Protein AF-A0A961HBH0-F1 (afdb_monomer)

Secondary structure (DSSP, 8-state):
----------------S------SSPPHHHHHHHHHHHHHHSPPPPTT--TTSTTHHHHHHHHHHHHHHHHHHHHTT--S-SHHHHHHHHHHHHHHHHHHHHHHTT---HHHHHHHHHHHHHHHHHTTPPP-----

Radius of gyration: 23.51 Å; Cα contacts (8 Å, |Δi|>4): 87; chains: 1; bounding box: 75×37×66 Å

Solvent-accessible surface area (backbone atoms only — not comparable to full-atom values): 8401 Å² total; per-residue (Å²): 134,86,90,82,85,84,86,79,88,79,85,82,86,84,89,83,88,78,88,71,79,71,68,97,68,72,50,39,55,58,43,46,54,55,39,51,55,57,56,68,69,50,73,75,77,65,88,88,67,52,94,83,37,85,65,42,70,56,51,49,52,64,42,44,51,63,49,51,53,46,46,57,60,39,59,78,38,53,38,73,68,60,57,69,54,30,51,30,49,52,48,28,50,52,34,48,51,51,41,50,48,23,56,74,70,72,65,63,48,72,68,48,53,52,50,30,51,52,27,47,49,54,37,29,56,73,53,76,39,85,69,85,72,78,82,123

Sequence (136 aa):
MVAAGLVAGALILKDSRGDSVPDGGMTTCQAWTETRLTLRAIPALPNGWTWDTPNIDNLIKIQNAPVAIALDLFELKIAPEPADVARAANAYVAARRQQMQALTDRTYTRKVGETVDAALENLNQLCDIPGERRRI

pLDDT: mean 84.33, std 22.21, range [34.62, 98.75]

Nearest PDB structures (foldseek):
  3t9o-assembly1_A  TM=5.652E-01  e=1.581E+00  Escherichia coli K-12
  7pp1-assembly1_AAA  TM=5.441E-01  e=2.513E+00  Homo sapiens
  3fyq-assembly1_A  TM=3.881E-01  e=7.406E+00  Drosophila melanogaster

Mean predicted aligned error: 10.4 Å

Foldseek 3Di:
DDDDDDDDDPDDDDDDDDDPPDDPADELLRLVVVLVVQLVVQDDQPPPDDPPPPCQLVSLVSRVVSNLVSLVSSLVRQDCPPVQLSVLSVQLSVLVVVQSVCSNVVNDDVVSVVSNVVSVVSNCVVSVHDDPPPPD

Structure (mmCIF, N/CA/C/O backbone):
data_AF-A0A961HBH0-F1
#
_entry.id   AF-A0A961HBH0-F1
#
loop_
_atom_site.group_PDB
_atom_site.id
_atom_site.type_symbol
_atom_site.label_atom_id
_atom_site.label_alt_id
_atom_site.label_comp_id
_atom_site.label_asym_id
_atom_site.label_entity_id
_atom_site.label_seq_id
_atom_site.pdbx_PDB_ins_code
_atom_site.Cartn_x
_atom_site.Cartn_y
_atom_site.Cartn_z
_atom_site.occupancy
_atom_site.B_iso_or_equiv
_atom_site.auth_seq_id
_atom_site.auth_comp_id
_atom_site.auth_asym_id
_atom_site.auth_atom_id
_atom_site.pdbx_PDB_model_num
ATOM 1 N N . MET A 1 1 ? -58.225 25.304 46.105 1.00 34.69 1 MET A N 1
ATOM 2 C CA . MET A 1 1 ? -57.960 26.279 45.029 1.00 34.69 1 MET A CA 1
ATOM 3 C C . MET A 1 1 ? -56.520 26.091 44.569 1.00 34.69 1 MET A C 1
ATOM 5 O O . MET A 1 1 ? -55.645 26.187 45.412 1.00 34.69 1 MET A O 1
ATOM 9 N N . VAL A 1 2 ? -56.357 25.736 43.283 1.00 37.81 2 VAL A N 1
ATOM 10 C CA . VAL A 1 2 ? -55.194 25.887 42.366 1.00 37.81 2 VAL A CA 1
ATOM 11 C C . VAL A 1 2 ? -53.816 25.451 42.916 1.00 37.81 2 VAL A C 1
ATOM 13 O O . VAL A 1 2 ? -53.229 26.145 43.728 1.00 37.81 2 VAL A O 1
ATOM 16 N N . ALA A 1 3 ? -53.307 24.241 42.649 1.00 40.56 3 ALA A N 1
ATOM 17 C CA . ALA A 1 3 ? -52.747 23.717 41.387 1.00 40.56 3 ALA A CA 1
ATOM 18 C C . ALA A 1 3 ? -51.545 24.515 40.837 1.00 40.56 3 ALA A C 1
ATOM 20 O O . ALA A 1 3 ? -51.725 25.525 40.172 1.00 40.56 3 ALA A O 1
ATOM 21 N N . ALA A 1 4 ? -50.331 23.995 41.028 1.00 41.75 4 ALA A N 1
ATOM 22 C CA . ALA A 1 4 ? -49.199 24.230 40.129 1.00 41.75 4 ALA A CA 1
ATOM 23 C C . ALA A 1 4 ? -48.199 23.078 40.293 1.00 41.75 4 ALA A C 1
ATOM 25 O O . ALA A 1 4 ? -47.426 23.027 41.246 1.00 41.75 4 ALA A O 1
ATOM 26 N N . GLY A 1 5 ? -48.284 22.109 39.382 1.00 36.28 5 GLY A N 1
ATOM 27 C CA . GLY A 1 5 ? -47.270 21.078 39.211 1.00 36.28 5 GLY A CA 1
ATOM 28 C C . GLY A 1 5 ? -46.084 21.631 38.426 1.00 36.28 5 GLY A C 1
ATOM 29 O O . GLY A 1 5 ? -46.264 22.383 37.471 1.00 36.28 5 GLY A O 1
ATOM 30 N N . LEU A 1 6 ? -44.880 21.222 38.810 1.00 39.22 6 LEU A N 1
ATOM 31 C CA . LEU A 1 6 ? -43.686 21.333 37.983 1.00 39.22 6 LEU A CA 1
ATOM 32 C C . LEU A 1 6 ? -43.252 19.917 37.618 1.00 39.22 6 LEU A C 1
ATOM 34 O O . LEU A 1 6 ? -42.707 19.180 38.435 1.00 39.22 6 LEU A O 1
ATOM 38 N N . VAL A 1 7 ? -43.548 19.543 36.377 1.00 40.94 7 VAL A N 1
ATOM 39 C CA . VAL A 1 7 ?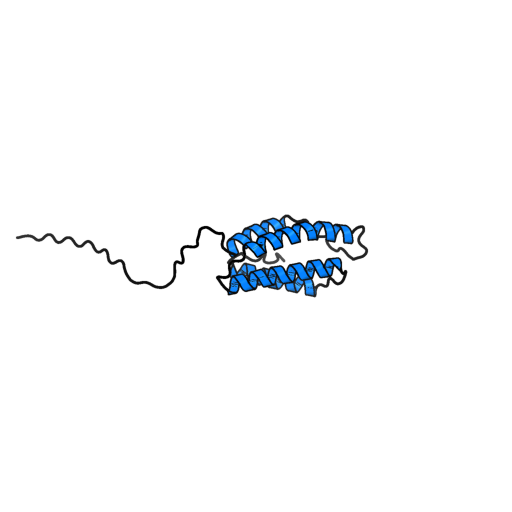 -42.953 18.391 35.706 1.00 40.94 7 VAL A CA 1
ATOM 40 C C . VAL A 1 7 ? -41.674 18.900 35.049 1.00 40.94 7 VAL A C 1
ATOM 42 O O . VAL A 1 7 ? -41.736 19.628 34.064 1.00 40.94 7 VAL A O 1
ATOM 45 N N . ALA A 1 8 ? -40.518 18.529 35.590 1.00 41.66 8 ALA A N 1
ATOM 46 C CA . ALA A 1 8 ? -39.250 18.598 34.876 1.00 41.66 8 ALA A CA 1
ATOM 47 C C . ALA A 1 8 ? -38.773 17.156 34.686 1.00 41.66 8 ALA A C 1
ATOM 49 O O . ALA A 1 8 ? -38.149 16.560 35.562 1.00 41.66 8 ALA A O 1
ATOM 50 N N . GLY A 1 9 ? -39.169 16.559 33.563 1.00 37.41 9 GLY A N 1
ATOM 51 C CA . GLY A 1 9 ? -38.694 15.246 33.156 1.00 37.41 9 GLY A CA 1
ATOM 52 C C . GLY A 1 9 ? -37.237 15.334 32.714 1.00 37.41 9 GLY A C 1
ATOM 53 O O . GLY A 1 9 ? -36.959 15.761 31.601 1.00 37.41 9 GLY A O 1
ATOM 54 N N . ALA A 1 10 ? -36.322 14.894 33.573 1.00 44.53 10 ALA A N 1
ATOM 55 C CA . ALA A 1 10 ? -34.987 14.457 33.186 1.00 44.53 10 ALA A CA 1
ATOM 56 C C . ALA A 1 10 ? -34.917 12.938 33.389 1.00 44.53 10 ALA A C 1
ATOM 58 O O . ALA A 1 10 ? -34.445 12.449 34.411 1.00 44.53 10 ALA A O 1
ATOM 59 N N . LEU A 1 11 ? -35.444 12.185 32.422 1.00 39.66 11 LEU A N 1
ATOM 60 C CA . LEU A 1 11 ? -35.178 10.753 32.294 1.00 39.66 11 LEU A CA 1
ATOM 61 C C . LEU A 1 11 ? -33.996 10.585 31.337 1.00 39.66 11 LEU A C 1
ATOM 63 O O . LEU A 1 11 ? -34.157 10.348 30.144 1.00 39.66 11 LEU A O 1
ATOM 67 N N . ILE A 1 12 ? -32.796 10.745 31.890 1.00 51.09 12 ILE A N 1
ATOM 68 C CA . ILE A 1 12 ? -31.608 10.058 31.389 1.00 51.09 12 ILE A CA 1
ATOM 69 C C . ILE A 1 12 ? -31.640 8.661 32.006 1.00 51.09 12 ILE A C 1
ATOM 71 O O . ILE A 1 12 ? -31.786 8.569 33.218 1.00 51.09 12 ILE A O 1
ATOM 75 N N . LEU A 1 13 ? -31.543 7.622 31.167 1.00 41.44 13 LEU A N 1
ATOM 76 C CA . LEU A 1 13 ? -30.965 6.283 31.399 1.00 41.44 13 LEU A CA 1
ATOM 77 C C . LEU A 1 13 ? -31.719 5.214 30.588 1.00 41.44 13 LEU A C 1
ATOM 79 O O . LEU A 1 13 ? -32.754 4.725 31.037 1.00 41.44 13 LEU A O 1
ATOM 83 N N . LYS A 1 14 ? -31.143 4.794 29.448 1.00 37.12 14 LYS A N 1
ATOM 84 C CA . LYS A 1 14 ? -30.878 3.370 29.148 1.00 37.12 14 LYS A CA 1
ATOM 85 C C . LYS A 1 14 ? -29.961 3.191 27.922 1.00 37.12 14 LYS A C 1
ATOM 87 O O . LYS A 1 14 ? -30.410 3.172 26.785 1.00 37.12 14 LYS A O 1
ATOM 92 N N . ASP A 1 15 ? -28.674 3.084 28.229 1.00 45.03 15 ASP A N 1
ATOM 93 C CA . ASP A 1 15 ? -27.628 2.221 27.660 1.00 45.03 15 ASP A CA 1
ATOM 94 C C . ASP A 1 15 ? -27.925 1.378 26.400 1.00 45.03 15 ASP A C 1
ATOM 96 O O . ASP A 1 15 ? -28.818 0.524 26.413 1.00 45.03 15 ASP A O 1
ATOM 100 N N . SER A 1 16 ? -27.063 1.507 25.379 1.00 41.72 16 SER A N 1
ATOM 101 C CA . SER A 1 16 ? -26.480 0.361 24.658 1.00 41.72 16 SER A CA 1
ATOM 102 C C . SER A 1 16 ? -25.249 0.763 23.823 1.00 41.72 16 SER A C 1
ATOM 104 O O . SER A 1 16 ? -25.396 1.142 22.668 1.00 41.72 16 SER A O 1
ATOM 106 N N . ARG A 1 17 ? -24.061 0.562 24.423 1.00 44.28 17 ARG A N 1
ATOM 107 C CA . ARG A 1 17 ? -22.782 0.094 23.819 1.00 44.28 17 ARG A CA 1
ATOM 108 C C . ARG A 1 17 ? -22.202 0.916 22.646 1.00 44.28 17 ARG A C 1
ATOM 110 O O . ARG A 1 17 ? -22.736 0.886 21.551 1.00 44.28 17 ARG A O 1
ATOM 117 N N . GLY A 1 18 ? -21.037 1.550 22.728 1.00 40.66 18 GLY A N 1
ATOM 118 C CA . GLY A 1 18 ? -20.000 1.564 23.748 1.00 40.66 18 GLY A CA 1
ATOM 119 C C . GLY A 1 18 ? -19.020 2.680 23.405 1.00 40.66 18 GLY A C 1
ATOM 120 O O . GLY A 1 18 ? -18.150 2.512 22.554 1.00 40.66 18 GLY A O 1
ATOM 121 N N . ASP A 1 19 ? -19.181 3.817 24.071 1.00 41.22 19 ASP A N 1
ATOM 122 C CA . ASP A 1 19 ? -18.189 4.881 24.102 1.00 41.22 19 ASP A CA 1
ATOM 123 C C . ASP A 1 19 ? -16.984 4.396 24.910 1.00 41.22 19 ASP A C 1
ATOM 125 O O . ASP A 1 19 ? -16.907 4.544 26.129 1.00 41.22 19 ASP A O 1
ATOM 129 N N . SER A 1 20 ? -16.028 3.788 24.215 1.00 45.28 20 SER A N 1
ATOM 130 C CA . SER A 1 20 ? -14.648 3.866 24.671 1.00 45.28 20 SER A CA 1
ATOM 131 C C . SER A 1 20 ? -14.165 5.231 24.215 1.00 45.28 20 SER A C 1
ATOM 133 O O . SER A 1 20 ? -13.923 5.422 23.027 1.00 45.28 20 SER A O 1
ATOM 135 N N . VAL A 1 21 ? -14.090 6.196 25.132 1.00 52.06 21 VAL A N 1
ATOM 136 C CA . VAL A 1 21 ? -13.329 7.429 24.904 1.00 52.06 21 VAL A CA 1
ATOM 137 C C . VAL A 1 21 ? -11.936 6.979 24.459 1.00 52.06 21 VAL A C 1
ATOM 139 O O . VAL A 1 21 ? -11.251 6.345 25.267 1.00 52.06 21 VAL A O 1
ATOM 142 N N . PRO A 1 22 ? -11.511 7.211 23.203 1.00 51.47 22 PRO A N 1
ATOM 143 C CA . PRO A 1 22 ? -10.147 6.898 22.862 1.00 51.47 22 PRO A CA 1
ATOM 144 C C . PRO A 1 22 ? -9.286 7.901 23.621 1.00 51.47 22 PRO A C 1
ATOM 146 O O . PRO A 1 22 ? -9.463 9.117 23.504 1.00 51.47 22 PRO A O 1
ATOM 149 N N . ASP A 1 23 ? -8.357 7.368 24.413 1.00 50.81 23 ASP A N 1
ATOM 150 C CA . ASP A 1 23 ? -7.071 8.011 24.666 1.00 50.81 23 ASP A CA 1
ATOM 151 C C . ASP A 1 23 ? -6.670 8.773 23.395 1.00 50.81 23 ASP A C 1
ATOM 153 O O . ASP A 1 23 ? -6.839 8.224 22.307 1.00 50.81 23 ASP A O 1
ATOM 157 N N . GLY A 1 24 ? -6.224 10.026 23.504 1.00 50.56 24 GLY A N 1
ATOM 158 C CA . GLY A 1 24 ? -6.104 11.000 22.401 1.00 50.56 24 GLY A CA 1
ATOM 159 C C . GLY A 1 24 ? -5.131 10.665 21.253 1.00 50.56 24 GLY A C 1
ATOM 160 O O . GLY A 1 24 ? -4.529 11.569 20.679 1.00 50.56 24 GLY A O 1
ATOM 161 N N . GLY A 1 25 ? -4.935 9.388 20.930 1.00 63.12 25 GLY A N 1
ATOM 162 C CA . GLY A 1 25 ? -4.283 8.863 19.748 1.00 63.12 25 GLY A CA 1
ATOM 163 C C . GLY A 1 25 ? -5.219 8.756 18.541 1.00 63.12 25 GLY A C 1
ATOM 164 O O . GLY A 1 25 ? -6.443 8.682 18.630 1.00 63.12 25 GLY A O 1
ATOM 165 N N . MET A 1 26 ? -4.592 8.761 17.373 1.00 83.00 26 MET A N 1
ATOM 166 C CA . MET A 1 26 ? -5.240 8.619 16.077 1.00 83.00 26 MET A CA 1
ATOM 167 C C . MET A 1 26 ? -5.735 7.181 15.872 1.00 83.00 26 MET A C 1
ATOM 169 O O . MET A 1 26 ? -4.983 6.235 16.092 1.00 83.00 26 MET A O 1
ATOM 173 N N . THR A 1 27 ? -6.973 7.007 15.405 1.00 93.56 27 THR A N 1
ATOM 174 C CA . THR A 1 27 ? -7.492 5.682 15.013 1.00 93.56 27 THR A CA 1
ATOM 175 C C . THR A 1 27 ? -6.772 5.146 13.770 1.00 93.56 27 THR A C 1
ATOM 177 O O . THR A 1 27 ? -6.291 5.925 12.941 1.00 93.56 27 THR A O 1
ATOM 180 N N . THR A 1 28 ? -6.782 3.823 13.559 1.00 97.00 28 THR A N 1
ATOM 181 C CA . THR A 1 28 ? -6.205 3.198 12.353 1.00 97.00 28 THR A CA 1
ATOM 182 C C . THR A 1 28 ? -6.756 3.808 11.058 1.00 97.00 28 THR A C 1
ATOM 184 O O . THR A 1 28 ? -5.997 4.050 10.125 1.00 97.00 28 THR A O 1
ATOM 187 N N . CYS A 1 29 ? -8.054 4.126 10.987 1.00 97.31 29 CYS A N 1
ATOM 188 C CA . CYS A 1 29 ? -8.659 4.715 9.786 1.00 97.31 29 CYS A CA 1
ATOM 189 C C . CYS A 1 29 ? -8.287 6.188 9.555 1.00 97.31 29 CYS A C 1
ATOM 191 O O . CYS A 1 29 ? -8.129 6.618 8.406 1.00 97.31 29 CYS A O 1
ATOM 193 N N . GLN A 1 30 ? -8.089 6.966 10.624 1.00 95.75 30 GLN A N 1
ATOM 194 C CA . GLN A 1 30 ? -7.535 8.318 10.507 1.00 95.75 30 GLN A CA 1
ATOM 195 C C . GLN A 1 30 ? -6.080 8.264 10.028 1.00 95.75 30 GLN A C 1
ATOM 197 O O . GLN A 1 30 ? -5.732 8.945 9.064 1.00 95.75 30 GLN A O 1
ATOM 202 N N . ALA A 1 31 ? -5.267 7.381 10.618 1.00 97.06 31 ALA A N 1
ATOM 203 C CA . ALA A 1 31 ? -3.888 7.154 10.193 1.00 97.06 31 ALA A CA 1
ATOM 204 C C . ALA A 1 31 ? -3.819 6.707 8.731 1.00 97.06 31 ALA A C 1
ATOM 206 O O . ALA A 1 31 ? -3.029 7.232 7.952 1.00 97.06 31 ALA A O 1
ATOM 207 N N . TRP A 1 32 ? -4.712 5.802 8.329 1.00 97.38 32 TRP A N 1
ATOM 208 C CA . TRP A 1 32 ? -4.809 5.328 6.957 1.00 97.38 32 TRP A CA 1
ATOM 209 C C . TRP A 1 32 ? -5.136 6.453 5.968 1.00 97.38 32 TRP A C 1
ATOM 211 O O . TRP A 1 32 ? -4.586 6.505 4.866 1.00 97.38 32 TRP A O 1
ATOM 221 N N . THR A 1 33 ? -6.006 7.385 6.357 1.00 96.12 33 THR A N 1
ATOM 222 C CA . THR A 1 33 ? -6.346 8.542 5.521 1.00 96.12 33 THR A CA 1
ATOM 223 C C . THR A 1 33 ? -5.124 9.418 5.255 1.00 96.12 33 THR A C 1
ATOM 225 O O . THR A 1 33 ? -4.882 9.770 4.099 1.00 96.12 33 THR A O 1
ATOM 228 N N . GLU A 1 34 ? -4.324 9.714 6.281 1.00 95.12 34 GLU A N 1
ATOM 229 C CA . GLU A 1 34 ? -3.066 10.457 6.127 1.00 95.12 34 GLU A CA 1
ATOM 230 C C . GLU A 1 34 ? -2.062 9.690 5.263 1.00 95.12 34 GLU A C 1
ATOM 232 O O . GLU A 1 34 ? -1.556 10.222 4.273 1.00 95.12 34 GLU A O 1
ATOM 237 N N . THR A 1 35 ? -1.830 8.414 5.579 1.00 97.12 35 THR A N 1
ATOM 238 C CA . THR A 1 35 ? -0.899 7.555 4.843 1.00 97.12 35 THR A CA 1
ATOM 239 C C . THR A 1 35 ? -1.261 7.478 3.365 1.00 97.12 35 THR A C 1
ATOM 241 O O . THR A 1 35 ? -0.380 7.580 2.512 1.00 97.12 35 THR A O 1
ATOM 244 N N . ARG A 1 36 ? -2.547 7.355 3.017 1.00 95.56 36 ARG A N 1
ATOM 245 C CA . ARG A 1 36 ? -2.973 7.300 1.612 1.00 95.56 36 ARG A CA 1
ATOM 246 C C . ARG A 1 36 ? -2.655 8.593 0.862 1.00 95.56 36 ARG A C 1
ATOM 248 O O . ARG A 1 36 ? -2.281 8.526 -0.308 1.00 95.56 36 ARG A O 1
ATOM 255 N N . LEU A 1 37 ? -2.779 9.755 1.504 1.00 94.25 37 LEU A N 1
ATOM 256 C CA . LEU A 1 37 ? -2.382 11.029 0.895 1.00 94.25 37 LEU A CA 1
ATOM 257 C C . LEU A 1 37 ? -0.873 11.064 0.634 1.00 94.25 37 LEU A C 1
ATOM 259 O O . LEU A 1 37 ? -0.460 11.432 -0.465 1.00 94.25 37 LEU A O 1
ATOM 263 N N . THR A 1 38 ? -0.061 10.605 1.591 1.00 95.69 38 THR A N 1
ATOM 264 C CA . THR A 1 38 ? 1.391 10.469 1.409 1.00 95.69 38 THR A CA 1
ATOM 265 C C . THR A 1 38 ? 1.725 9.521 0.261 1.00 95.69 38 THR A C 1
ATOM 267 O O . THR A 1 38 ? 2.500 9.881 -0.619 1.00 95.69 38 THR A O 1
ATOM 270 N N . LEU A 1 39 ? 1.104 8.340 0.216 1.00 96.38 39 LEU A N 1
ATOM 271 C CA . LEU A 1 39 ? 1.346 7.344 -0.828 1.00 96.38 39 LEU A CA 1
ATOM 272 C C . LEU A 1 39 ? 0.966 7.853 -2.225 1.00 96.38 39 LEU A C 1
ATOM 274 O O . LEU A 1 39 ? 1.673 7.565 -3.186 1.00 96.38 39 LEU A O 1
ATOM 278 N N . ARG A 1 40 ? -0.112 8.637 -2.348 1.00 94.44 40 ARG A N 1
ATOM 279 C CA . ARG A 1 40 ? -0.534 9.255 -3.619 1.00 94.44 40 ARG A CA 1
ATOM 280 C C . ARG A 1 40 ? 0.406 10.353 -4.108 1.00 94.44 40 ARG A C 1
ATOM 282 O O . ARG A 1 40 ? 0.440 10.621 -5.304 1.00 94.44 40 ARG A O 1
ATOM 289 N N . ALA A 1 41 ? 1.147 10.992 -3.206 1.00 95.25 41 ALA A N 1
ATOM 290 C CA . ALA A 1 41 ? 2.131 12.006 -3.567 1.00 95.25 41 ALA A CA 1
ATOM 291 C C . ALA A 1 41 ? 3.429 11.397 -4.130 1.00 95.25 41 ALA A C 1
ATOM 293 O O . ALA A 1 41 ? 4.229 12.111 -4.734 1.00 95.25 41 ALA A O 1
ATOM 294 N N . ILE A 1 42 ? 3.650 10.090 -3.942 1.00 94.75 42 ILE A N 1
ATOM 295 C CA . ILE A 1 42 ? 4.830 9.397 -4.457 1.00 94.75 42 ILE A CA 1
ATOM 296 C C . ILE A 1 42 ? 4.669 9.200 -5.971 1.00 94.75 42 ILE A C 1
ATOM 298 O O . ILE A 1 42 ? 3.688 8.587 -6.401 1.00 94.75 42 ILE A O 1
ATOM 302 N N . PRO A 1 43 ? 5.625 9.665 -6.798 1.00 93.50 43 PRO A N 1
ATOM 303 C CA . PRO A 1 43 ? 5.563 9.468 -8.240 1.00 93.50 43 PRO A CA 1
ATOM 304 C C . PRO A 1 43 ? 5.460 7.986 -8.615 1.00 93.50 43 PRO A C 1
ATOM 306 O O . PRO A 1 43 ? 6.249 7.156 -8.152 1.00 93.50 43 PRO A O 1
ATOM 309 N N . ALA A 1 44 ? 4.497 7.657 -9.477 1.00 92.12 44 ALA A N 1
ATOM 310 C CA . ALA A 1 44 ? 4.351 6.321 -10.045 1.00 92.12 44 ALA A CA 1
ATOM 311 C C . ALA A 1 44 ? 5.525 5.976 -10.982 1.00 92.12 44 ALA A C 1
ATOM 313 O O . ALA A 1 44 ? 6.233 6.859 -11.470 1.00 92.12 44 ALA A O 1
ATOM 314 N N . LEU A 1 45 ? 5.716 4.680 -11.259 1.00 93.56 45 LEU A N 1
ATOM 315 C CA . LEU A 1 45 ? 6.632 4.262 -12.321 1.00 93.56 45 LEU A CA 1
ATOM 316 C C . LEU A 1 45 ? 6.066 4.731 -13.674 1.00 93.56 45 LEU A C 1
ATOM 318 O O . LEU A 1 45 ? 4.845 4.867 -13.793 1.00 93.56 45 LEU A O 1
ATOM 322 N N . PRO A 1 46 ? 6.910 4.963 -14.695 1.00 93.25 46 PRO A N 1
ATOM 323 C CA . PRO A 1 46 ? 6.443 5.391 -16.010 1.00 93.25 46 PRO A CA 1
ATOM 324 C C . PRO A 1 46 ? 5.366 4.458 -16.567 1.00 93.25 46 PRO A C 1
ATOM 326 O O . PRO A 1 46 ? 5.492 3.239 -16.488 1.00 93.25 46 PRO A O 1
ATOM 329 N N . ASN A 1 47 ? 4.315 5.011 -17.166 1.00 92.56 47 ASN A N 1
ATOM 330 C CA . ASN A 1 47 ? 3.271 4.188 -17.774 1.00 92.56 47 ASN A CA 1
ATOM 331 C C . ASN A 1 47 ? 3.864 3.258 -18.845 1.00 92.56 47 ASN A C 1
ATOM 333 O O . ASN A 1 47 ? 4.616 3.704 -19.708 1.00 92.56 47 ASN A O 1
ATOM 337 N N . GLY A 1 48 ? 3.503 1.974 -18.795 1.00 91.00 48 GLY A N 1
ATOM 338 C CA . GLY A 1 48 ? 3.967 0.971 -19.760 1.00 91.00 48 GLY A CA 1
ATOM 339 C C . GLY A 1 48 ? 5.431 0.542 -19.605 1.00 91.00 48 GLY A C 1
ATOM 340 O O . GLY A 1 48 ? 5.970 -0.047 -20.538 1.00 91.00 48 GLY A O 1
ATOM 341 N N . TRP A 1 49 ? 6.072 0.827 -18.465 1.00 94.38 49 TRP A N 1
ATOM 342 C CA . TRP A 1 49 ? 7.442 0.387 -18.197 1.00 94.38 49 TRP A CA 1
ATOM 343 C C . TRP A 1 49 ? 7.616 -1.135 -18.356 1.00 94.38 49 TRP A C 1
ATOM 345 O O . TRP A 1 49 ? 6.715 -1.932 -18.088 1.00 94.38 49 TRP A O 1
ATOM 355 N N . THR A 1 50 ? 8.822 -1.524 -18.755 1.00 94.44 50 THR A N 1
ATOM 356 C CA . THR A 1 50 ? 9.317 -2.908 -18.789 1.00 94.44 50 THR A CA 1
ATOM 357 C C . THR A 1 50 ? 10.677 -2.976 -18.095 1.00 94.44 50 THR A C 1
ATOM 359 O O . THR A 1 50 ? 11.276 -1.943 -17.789 1.00 94.44 50 THR A O 1
ATOM 362 N N . TRP A 1 51 ? 11.211 -4.180 -17.882 1.00 95.00 51 TRP A N 1
ATOM 363 C CA . TRP A 1 51 ? 12.566 -4.355 -17.341 1.00 95.00 51 TRP A CA 1
ATOM 364 C C . TRP A 1 51 ? 13.675 -3.789 -18.244 1.00 95.00 51 TRP A C 1
ATOM 366 O O . TRP A 1 51 ? 14.773 -3.535 -17.760 1.00 95.00 51 TRP A O 1
ATOM 376 N N . ASP A 1 52 ? 13.374 -3.535 -19.521 1.00 96.38 52 ASP A N 1
ATOM 377 C CA . ASP A 1 52 ? 14.291 -2.918 -20.489 1.00 96.38 52 ASP A CA 1
ATOM 378 C C . ASP A 1 52 ? 14.201 -1.382 -20.504 1.00 96.38 52 ASP A C 1
ATOM 380 O O . ASP A 1 52 ? 14.943 -0.713 -21.223 1.00 96.38 52 ASP A O 1
ATOM 384 N N . THR A 1 53 ? 13.282 -0.791 -19.730 1.00 96.06 53 THR A N 1
ATOM 385 C CA . THR A 1 53 ? 13.151 0.668 -19.646 1.00 96.06 53 THR A CA 1
ATOM 386 C C . THR A 1 53 ? 14.430 1.270 -19.050 1.00 96.06 53 THR A C 1
ATOM 388 O O . THR A 1 53 ? 14.877 0.822 -17.988 1.00 96.06 53 THR A O 1
ATOM 391 N N . PRO A 1 54 ? 15.031 2.302 -19.680 1.00 97.06 54 PRO A N 1
ATOM 392 C CA . PRO A 1 54 ? 16.252 2.909 -19.170 1.00 97.06 54 PRO A CA 1
ATOM 393 C C . PRO A 1 54 ? 16.112 3.332 -17.706 1.00 97.06 54 PRO A C 1
ATOM 395 O O . PRO A 1 54 ? 15.171 4.035 -17.338 1.00 97.06 54 PRO A O 1
ATOM 398 N N . ASN A 1 55 ? 17.079 2.924 -16.881 1.00 95.81 55 ASN A N 1
ATOM 399 C CA . ASN A 1 55 ? 17.161 3.274 -15.462 1.00 95.81 55 ASN A CA 1
ATOM 400 C C . ASN A 1 55 ? 16.008 2.741 -14.577 1.00 95.81 55 ASN A C 1
ATOM 402 O O . ASN A 1 55 ? 15.801 3.260 -13.478 1.00 95.81 55 ASN A O 1
ATOM 406 N N . ILE A 1 56 ? 15.260 1.718 -15.017 1.00 96.94 56 ILE A N 1
ATOM 407 C CA . ILE A 1 56 ? 14.075 1.231 -14.292 1.00 96.94 56 ILE A CA 1
ATOM 408 C C . ILE A 1 56 ? 14.373 0.746 -12.869 1.00 96.94 56 ILE A C 1
ATOM 410 O O . ILE A 1 56 ? 13.629 1.091 -11.955 1.00 96.94 56 ILE A O 1
ATOM 414 N N . ASP A 1 57 ? 15.485 0.041 -12.635 1.00 96.25 57 ASP A N 1
ATOM 415 C CA . ASP A 1 57 ? 15.829 -0.436 -11.285 1.00 96.25 57 ASP A CA 1
ATOM 416 C C . ASP A 1 57 ? 16.053 0.732 -10.313 1.00 96.25 57 ASP A C 1
ATOM 418 O O . ASP A 1 57 ? 15.658 0.683 -9.148 1.00 96.25 57 ASP A O 1
ATOM 422 N N . ASN A 1 58 ? 16.660 1.821 -10.795 1.00 96.62 58 ASN A N 1
ATOM 423 C CA . ASN A 1 58 ? 16.868 3.017 -9.990 1.00 96.62 58 ASN A CA 1
ATOM 424 C C . ASN A 1 58 ? 15.549 3.759 -9.736 1.00 96.62 58 ASN A C 1
ATOM 426 O O . ASN A 1 58 ? 15.336 4.244 -8.628 1.00 96.62 58 ASN A O 1
ATOM 430 N N . LEU A 1 59 ? 14.645 3.818 -10.720 1.00 96.56 59 LEU A N 1
ATOM 431 C CA . LEU A 1 59 ? 13.303 4.380 -10.526 1.00 96.56 59 LEU A CA 1
ATOM 432 C C . LEU A 1 59 ? 12.505 3.578 -9.488 1.00 96.56 59 LEU A C 1
ATOM 434 O O . LEU A 1 59 ? 11.894 4.174 -8.603 1.00 96.56 59 LEU A O 1
ATOM 438 N N . ILE A 1 60 ? 12.574 2.245 -9.543 1.00 97.62 60 ILE A N 1
ATOM 439 C CA . ILE A 1 60 ? 11.982 1.348 -8.540 1.00 97.62 60 ILE A CA 1
ATOM 440 C C . ILE A 1 60 ? 12.573 1.628 -7.161 1.00 97.62 60 ILE A C 1
ATOM 442 O O . ILE A 1 60 ? 11.826 1.816 -6.205 1.00 97.62 60 ILE A O 1
ATOM 446 N N . LYS A 1 61 ? 13.902 1.717 -7.043 1.00 96.75 61 LYS A N 1
ATOM 447 C CA . LYS A 1 61 ? 14.569 2.019 -5.770 1.00 96.75 61 LYS A CA 1
ATOM 448 C C . LYS A 1 61 ? 14.136 3.373 -5.199 1.00 96.75 61 LYS A C 1
ATOM 450 O O . LYS A 1 61 ? 13.818 3.462 -4.014 1.00 96.75 61 LYS A O 1
ATOM 455 N N . ILE A 1 62 ? 14.115 4.413 -6.035 1.00 95.62 62 ILE A N 1
ATOM 456 C CA . ILE A 1 62 ? 13.717 5.773 -5.647 1.00 95.62 62 ILE A CA 1
ATOM 457 C C . ILE A 1 62 ? 12.249 5.820 -5.225 1.00 95.62 62 ILE A C 1
ATOM 459 O O . ILE A 1 62 ? 11.930 6.533 -4.280 1.00 95.62 62 ILE A O 1
ATOM 463 N N . GLN A 1 63 ? 11.365 5.065 -5.881 1.00 96.62 63 GLN A N 1
ATOM 464 C CA . GLN A 1 63 ? 9.956 4.978 -5.498 1.00 96.62 63 GLN A CA 1
ATOM 465 C C . GLN A 1 63 ? 9.747 4.153 -4.221 1.00 96.62 63 GLN A C 1
ATOM 467 O O . GLN A 1 63 ? 8.983 4.564 -3.349 1.00 96.62 63 GLN A O 1
ATOM 472 N N . ASN A 1 64 ? 10.399 2.995 -4.093 1.00 97.81 64 ASN A N 1
ATOM 473 C CA . ASN A 1 64 ? 10.199 2.088 -2.962 1.00 97.81 64 ASN A CA 1
ATOM 474 C C . ASN A 1 64 ? 10.632 2.723 -1.635 1.00 97.81 64 ASN A C 1
ATOM 476 O O . ASN A 1 64 ? 10.000 2.468 -0.616 1.00 97.81 64 ASN A O 1
ATOM 480 N N . ALA A 1 65 ? 11.664 3.571 -1.630 1.00 97.50 65 ALA A N 1
ATOM 481 C CA . ALA A 1 65 ? 12.155 4.215 -0.412 1.00 97.50 65 ALA A CA 1
ATOM 482 C C . ALA A 1 65 ? 11.086 5.056 0.333 1.00 97.50 65 ALA A C 1
ATOM 484 O O . ALA A 1 65 ? 10.814 4.760 1.498 1.00 97.50 65 ALA A O 1
ATOM 485 N N . PRO A 1 66 ? 10.426 6.061 -0.279 1.00 97.56 66 PRO A N 1
ATOM 486 C CA . PRO A 1 66 ? 9.354 6.804 0.380 1.00 97.56 66 PRO A CA 1
ATOM 487 C C . PRO A 1 66 ? 8.103 5.952 0.639 1.00 97.56 66 PRO A C 1
ATOM 489 O O . PRO A 1 66 ? 7.398 6.218 1.612 1.00 97.56 66 PRO A O 1
ATOM 492 N N . VAL A 1 67 ? 7.828 4.917 -0.172 1.00 98.19 67 VAL A N 1
ATOM 493 C CA . VAL A 1 67 ? 6.721 3.982 0.108 1.00 98.19 67 VAL A CA 1
ATOM 494 C C . VAL A 1 67 ? 6.997 3.223 1.404 1.00 98.19 67 VAL A C 1
ATOM 496 O O . VAL A 1 67 ? 6.120 3.173 2.259 1.00 98.19 67 VAL A O 1
ATOM 499 N N . ALA A 1 68 ? 8.204 2.681 1.578 1.00 98.31 68 ALA A N 1
ATOM 500 C CA . ALA A 1 68 ? 8.596 1.964 2.788 1.00 98.31 68 ALA A CA 1
ATOM 501 C C . ALA A 1 68 ? 8.442 2.845 4.036 1.00 98.31 68 ALA A C 1
ATOM 503 O O . ALA A 1 68 ? 7.765 2.443 4.975 1.00 98.31 68 ALA A O 1
ATOM 504 N N . ILE A 1 69 ? 8.937 4.088 3.989 1.00 98.19 69 ILE A N 1
ATOM 505 C CA . ILE A 1 69 ? 8.791 5.053 5.093 1.00 98.19 69 ILE A CA 1
ATOM 506 C C . ILE A 1 69 ? 7.313 5.289 5.441 1.00 98.19 69 ILE A C 1
ATOM 508 O O . ILE A 1 69 ? 6.942 5.281 6.613 1.00 98.19 69 ILE A O 1
ATOM 512 N N . ALA A 1 70 ? 6.451 5.488 4.439 1.00 98.25 70 ALA A N 1
ATOM 513 C CA . ALA A 1 70 ? 5.025 5.709 4.671 1.00 98.25 70 ALA A CA 1
ATOM 514 C C . ALA A 1 70 ? 4.332 4.483 5.295 1.00 98.25 70 ALA A C 1
ATOM 516 O O . ALA A 1 70 ? 3.450 4.647 6.141 1.00 98.25 70 ALA A O 1
ATOM 517 N N . LEU A 1 71 ? 4.727 3.267 4.900 1.00 98.50 71 LEU A N 1
ATOM 518 C CA . LEU A 1 71 ? 4.202 2.028 5.476 1.00 98.50 71 LEU A CA 1
ATOM 519 C C . LEU A 1 71 ? 4.690 1.808 6.909 1.00 98.50 71 LEU A C 1
ATOM 521 O O . LEU A 1 71 ? 3.882 1.439 7.753 1.00 98.50 71 LEU A O 1
ATOM 525 N N . ASP A 1 72 ? 5.963 2.079 7.195 1.00 98.56 72 ASP A N 1
ATOM 526 C CA . ASP A 1 72 ? 6.528 1.939 8.541 1.00 98.56 72 ASP A CA 1
ATOM 527 C C . ASP A 1 72 ? 5.832 2.895 9.522 1.00 98.56 72 ASP A C 1
ATOM 529 O O . ASP A 1 72 ? 5.423 2.500 10.613 1.00 98.56 72 ASP A O 1
ATOM 533 N N . LEU A 1 73 ? 5.606 4.148 9.110 1.00 97.94 73 LEU A N 1
ATOM 534 C CA . LEU A 1 73 ? 4.856 5.123 9.908 1.00 97.94 73 LEU A CA 1
ATOM 535 C C . LEU A 1 73 ? 3.385 4.737 10.093 1.00 97.94 73 LEU A C 1
ATOM 537 O O . LEU A 1 73 ? 2.799 5.049 11.129 1.00 97.94 73 LEU A O 1
ATOM 541 N N . PHE A 1 74 ? 2.7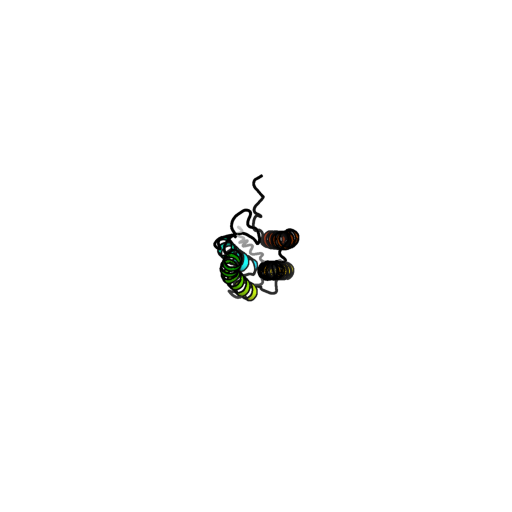77 4.089 9.098 1.00 98.25 74 PHE A N 1
ATOM 542 C CA . PHE A 1 74 ? 1.406 3.603 9.209 1.00 98.25 74 PHE A CA 1
ATOM 543 C C . PHE A 1 74 ? 1.300 2.425 10.173 1.00 98.25 74 PHE A C 1
ATOM 545 O O . PHE A 1 74 ? 0.416 2.429 11.021 1.00 98.25 74 PHE A O 1
ATOM 552 N N . GLU A 1 75 ? 2.213 1.456 10.082 1.00 97.81 75 GLU A N 1
ATOM 553 C CA . GLU A 1 75 ? 2.225 0.252 10.917 1.00 97.81 75 GLU A CA 1
ATOM 554 C C . GLU A 1 75 ? 2.301 0.593 12.411 1.00 97.81 75 GLU A C 1
ATOM 556 O O . GLU A 1 75 ? 1.563 0.022 13.210 1.00 97.81 75 GLU A O 1
ATOM 561 N N . LEU A 1 76 ? 3.087 1.613 12.778 1.00 97.50 76 LEU A N 1
ATOM 562 C CA . LEU A 1 76 ? 3.159 2.140 14.149 1.00 97.50 76 LEU A CA 1
ATOM 563 C C . LEU A 1 76 ? 1.836 2.728 14.667 1.00 97.50 76 LEU A C 1
ATOM 565 O O . LEU A 1 76 ? 1.652 2.853 15.877 1.00 97.50 76 LEU A O 1
ATOM 569 N N . LYS A 1 77 ? 0.932 3.125 13.767 1.00 97.25 77 LYS A N 1
ATOM 570 C CA . LYS A 1 77 ? -0.371 3.725 14.083 1.00 97.25 77 LYS A CA 1
ATOM 571 C C . LYS A 1 77 ? -1.533 2.731 13.958 1.00 97.25 77 LYS A C 1
ATOM 573 O O . LYS A 1 77 ? -2.684 3.132 14.133 1.00 97.25 77 LYS A O 1
ATOM 578 N N . ILE A 1 78 ? -1.274 1.458 13.643 1.00 97.25 78 ILE A N 1
ATOM 579 C CA . ILE A 1 78 ? -2.325 0.437 13.604 1.00 97.25 78 ILE A CA 1
ATOM 580 C C . ILE A 1 78 ? -2.705 0.080 15.045 1.00 97.25 78 ILE A C 1
ATOM 582 O O . ILE A 1 78 ? -1.989 -0.641 15.737 1.00 97.25 78 ILE A O 1
ATOM 586 N N . ALA A 1 79 ? -3.856 0.579 15.490 1.00 96.50 79 ALA A N 1
ATOM 587 C CA . ALA A 1 79 ? -4.464 0.165 16.746 1.00 96.50 79 ALA A CA 1
ATOM 588 C C . ALA A 1 79 ? -5.003 -1.275 16.627 1.00 96.50 79 ALA A C 1
ATOM 590 O O . ALA A 1 79 ? -5.468 -1.656 15.549 1.00 96.50 79 ALA A O 1
ATOM 591 N N . PRO A 1 80 ? -4.978 -2.074 17.713 1.00 94.88 80 PRO A N 1
ATOM 592 C CA . PRO A 1 80 ? -5.479 -3.450 17.695 1.00 94.88 80 PRO A CA 1
ATOM 593 C C . PRO A 1 80 ? -6.993 -3.530 17.475 1.00 94.88 80 PRO A C 1
ATOM 595 O O . PRO A 1 80 ? -7.469 -4.526 16.941 1.00 94.88 80 PRO A O 1
ATOM 598 N N . GLU A 1 81 ? -7.732 -2.483 17.853 1.00 92.88 81 GLU A N 1
ATOM 599 C CA . GLU A 1 81 ? -9.179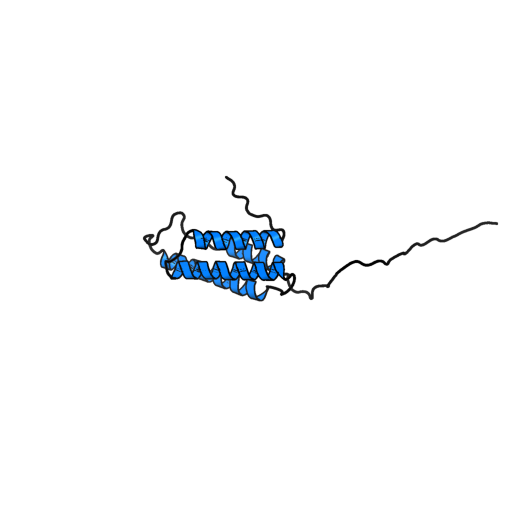 -2.394 17.682 1.00 92.88 81 GLU A CA 1
ATOM 600 C C . GLU A 1 81 ? -9.566 -1.201 16.792 1.00 92.88 81 GLU A C 1
ATOM 602 O O . GLU A 1 81 ? -8.970 -0.125 16.923 1.00 92.88 81 GLU A O 1
ATOM 607 N N . PRO A 1 82 ? -10.574 -1.352 15.912 1.00 96.25 82 PRO A N 1
ATOM 608 C CA . PRO A 1 82 ? -11.328 -2.583 15.635 1.00 96.25 82 PRO A CA 1
ATOM 609 C C . PRO A 1 82 ? -10.484 -3.681 14.958 1.00 96.25 82 PRO A C 1
ATOM 611 O O . PRO A 1 82 ? -9.721 -3.405 14.028 1.00 96.25 82 PRO A O 1
ATOM 614 N N . ALA A 1 83 ? -10.611 -4.932 15.415 1.00 97.31 83 ALA A N 1
ATOM 615 C CA . ALA A 1 83 ? -9.751 -6.040 14.977 1.00 97.31 83 ALA A CA 1
ATOM 616 C C . ALA A 1 83 ? -9.814 -6.360 13.468 1.00 97.31 83 ALA A C 1
ATOM 618 O O . ALA A 1 83 ? -8.848 -6.851 12.876 1.00 97.31 83 ALA A O 1
ATOM 619 N N . ASP A 1 84 ? -10.948 -6.114 12.816 1.00 97.12 84 ASP A N 1
ATOM 620 C CA . ASP A 1 84 ? -11.116 -6.258 11.370 1.00 97.12 84 ASP A CA 1
ATOM 621 C C . ASP A 1 84 ? -10.370 -5.175 10.581 1.00 97.12 84 ASP A C 1
ATOM 623 O O . ASP A 1 84 ? -9.663 -5.508 9.625 1.00 97.12 84 ASP A O 1
ATOM 627 N N . VAL A 1 85 ? -10.444 -3.920 11.030 1.00 98.00 85 VAL A N 1
ATOM 628 C CA . VAL A 1 85 ? -9.670 -2.795 10.486 1.00 98.00 85 VAL A CA 1
ATOM 629 C C . VAL A 1 85 ? -8.174 -3.044 10.671 1.00 98.00 85 VAL A C 1
ATOM 631 O O . VAL A 1 85 ? -7.409 -2.922 9.715 1.00 98.00 85 VAL A O 1
ATOM 634 N N . ALA A 1 86 ? -7.746 -3.456 11.868 1.00 98.25 86 ALA A N 1
ATOM 635 C CA . ALA A 1 86 ? -6.347 -3.766 12.156 1.00 98.25 86 ALA A CA 1
ATOM 636 C C . ALA A 1 86 ? -5.814 -4.886 11.249 1.00 98.25 86 ALA A C 1
AT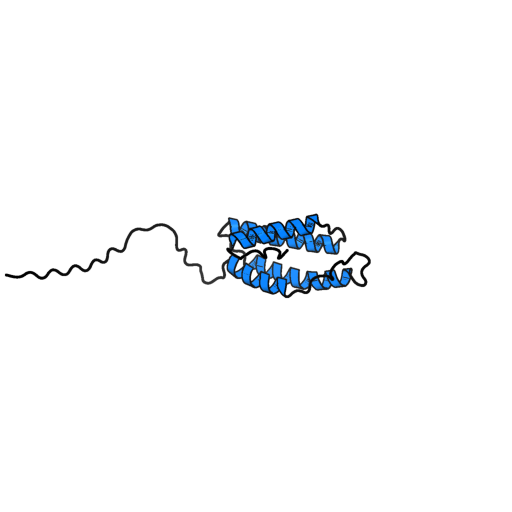OM 638 O O . ALA A 1 86 ? -4.733 -4.775 10.664 1.00 98.25 86 AL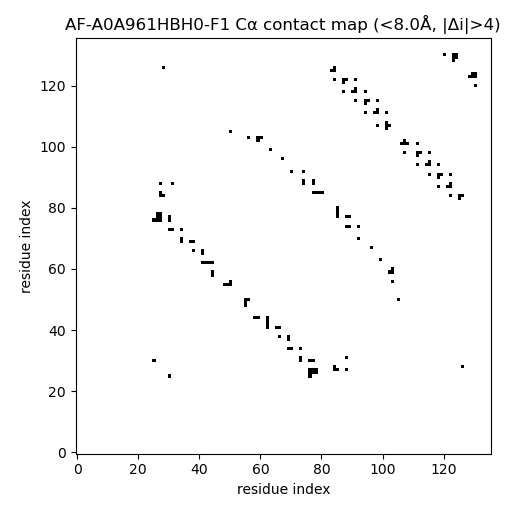A A O 1
ATOM 639 N N . ARG A 1 87 ? -6.593 -5.961 11.070 1.00 98.56 87 ARG A N 1
ATOM 640 C CA . ARG A 1 87 ? -6.245 -7.066 10.166 1.00 98.56 87 ARG A CA 1
ATOM 641 C C . ARG A 1 87 ? -6.137 -6.598 8.714 1.00 98.56 87 ARG A C 1
ATOM 643 O O . ARG A 1 87 ? -5.189 -6.977 8.031 1.00 98.56 87 ARG A O 1
ATOM 650 N N . ALA A 1 88 ? -7.076 -5.778 8.245 1.00 98.62 88 ALA A N 1
ATOM 651 C CA . ALA A 1 88 ? -7.047 -5.237 6.888 1.00 98.62 88 ALA A CA 1
ATOM 652 C C . ALA A 1 88 ? -5.855 -4.297 6.656 1.00 98.62 88 ALA A C 1
ATOM 654 O O . ALA A 1 88 ? -5.204 -4.382 5.615 1.00 98.62 88 ALA A O 1
ATOM 655 N N . ALA A 1 89 ? -5.524 -3.457 7.638 1.00 98.56 89 ALA A N 1
ATOM 656 C CA . ALA A 1 89 ? -4.374 -2.562 7.589 1.00 98.56 89 ALA A CA 1
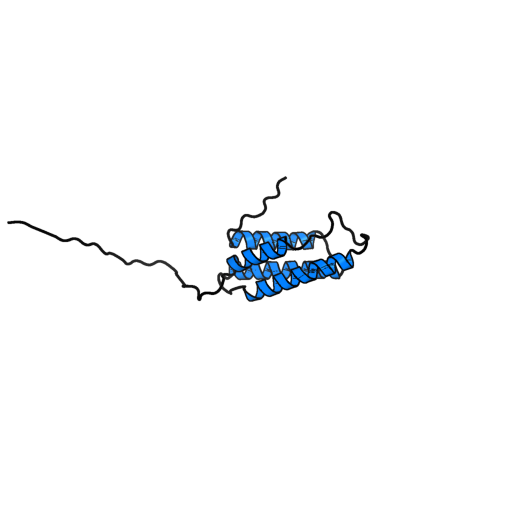ATOM 657 C C . ALA A 1 89 ? -3.057 -3.342 7.471 1.00 98.56 89 ALA A C 1
ATOM 659 O O . ALA A 1 89 ? -2.258 -3.082 6.570 1.00 98.56 89 ALA A O 1
ATOM 660 N N . ASN A 1 90 ? -2.875 -4.363 8.310 1.00 98.75 90 ASN A N 1
ATOM 661 C CA . ASN A 1 90 ? -1.707 -5.242 8.247 1.00 98.75 90 ASN A CA 1
ATOM 662 C C . ASN A 1 90 ? -1.636 -6.024 6.925 1.00 98.75 90 ASN A C 1
ATOM 664 O O . ASN A 1 90 ? -0.559 -6.158 6.346 1.00 98.75 90 ASN A O 1
ATOM 668 N N . ALA A 1 91 ? -2.775 -6.499 6.406 1.00 98.69 91 ALA A N 1
ATOM 669 C CA . ALA A 1 91 ? -2.828 -7.175 5.110 1.00 98.69 91 ALA A CA 1
ATOM 670 C C . ALA A 1 91 ? -2.390 -6.252 3.960 1.00 98.69 91 ALA A C 1
ATOM 672 O O . ALA A 1 91 ? -1.635 -6.678 3.086 1.00 98.69 91 ALA A O 1
ATOM 673 N N . TYR A 1 92 ? -2.803 -4.981 3.982 1.00 98.62 92 TYR A N 1
ATOM 674 C CA . TYR A 1 92 ? -2.353 -3.981 3.014 1.00 98.62 92 TYR A CA 1
ATOM 675 C C . TYR A 1 92 ? -0.841 -3.728 3.103 1.00 98.62 92 TYR A C 1
ATOM 677 O O . TYR A 1 92 ? -0.154 -3.774 2.080 1.00 98.62 92 TYR A O 1
ATOM 685 N N . VAL A 1 93 ? -0.305 -3.518 4.314 1.00 98.75 93 VAL A N 1
ATOM 686 C CA . VAL A 1 93 ? 1.140 -3.319 4.534 1.00 98.75 93 VAL A CA 1
ATOM 687 C C . VAL A 1 93 ? 1.935 -4.517 4.009 1.00 98.75 93 VAL A C 1
ATOM 689 O O . VAL A 1 93 ? 2.893 -4.337 3.254 1.00 98.75 93 VAL A O 1
ATOM 692 N N . ALA A 1 94 ? 1.511 -5.739 4.341 1.00 98.75 94 ALA A N 1
ATOM 693 C CA . ALA A 1 94 ? 2.157 -6.965 3.885 1.00 98.75 94 ALA A CA 1
ATOM 694 C C . ALA A 1 94 ? 2.130 -7.103 2.354 1.00 98.75 94 ALA A C 1
ATOM 696 O O . ALA A 1 94 ? 3.174 -7.335 1.740 1.00 98.75 94 ALA A O 1
ATOM 697 N N . ALA A 1 95 ? 0.970 -6.895 1.722 1.00 98.50 95 ALA A N 1
ATOM 698 C CA . ALA A 1 95 ? 0.832 -6.962 0.268 1.00 98.50 95 ALA A CA 1
ATOM 699 C C . ALA A 1 95 ? 1.720 -5.921 -0.431 1.00 98.50 95 ALA A C 1
ATOM 701 O O . ALA A 1 95 ? 2.407 -6.228 -1.409 1.00 98.50 95 ALA A O 1
ATOM 702 N N . ARG A 1 96 ? 1.761 -4.687 0.089 1.00 98.25 96 ARG A N 1
ATOM 703 C CA . ARG A 1 96 ? 2.576 -3.616 -0.492 1.00 98.25 96 ARG A CA 1
ATOM 704 C C . ARG A 1 96 ? 4.072 -3.885 -0.325 1.00 98.25 96 ARG A C 1
ATOM 706 O O . ARG A 1 96 ? 4.828 -3.669 -1.270 1.00 98.25 96 ARG A O 1
ATOM 713 N N . ARG A 1 97 ? 4.506 -4.427 0.819 1.00 98.50 97 ARG A N 1
ATOM 714 C CA . ARG A 1 97 ? 5.892 -4.888 1.025 1.00 98.50 97 ARG A CA 1
ATOM 715 C C . ARG A 1 97 ? 6.265 -6.025 0.073 1.00 98.50 97 ARG A C 1
ATOM 717 O O . ARG A 1 97 ? 7.328 -5.967 -0.541 1.00 98.50 97 ARG A O 1
ATOM 724 N N . GLN A 1 98 ? 5.375 -6.995 -0.138 1.00 98.50 98 GLN A N 1
ATOM 725 C CA . GLN A 1 98 ? 5.585 -8.057 -1.125 1.00 98.50 98 GLN A CA 1
ATOM 726 C C . GLN A 1 98 ? 5.728 -7.496 -2.547 1.00 98.50 98 GLN A C 1
ATOM 728 O O . GLN A 1 98 ? 6.588 -7.947 -3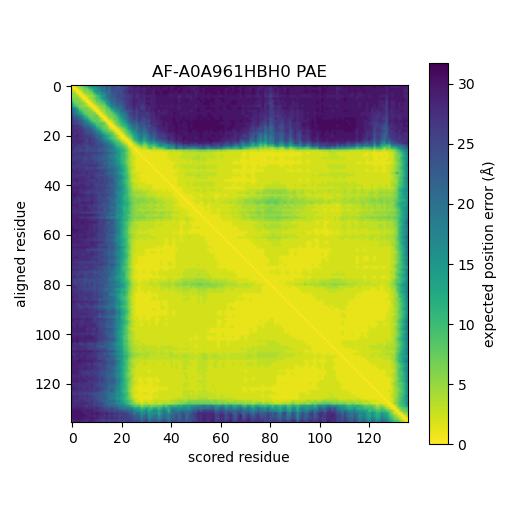.301 1.00 98.50 98 GLN A O 1
ATOM 733 N N . GLN A 1 99 ? 4.928 -6.494 -2.921 1.00 98.12 99 GLN A N 1
ATOM 734 C CA . GLN A 1 99 ? 5.075 -5.824 -4.211 1.00 98.12 99 GLN A CA 1
ATOM 735 C C . GLN A 1 99 ? 6.431 -5.131 -4.356 1.00 98.12 99 GLN A C 1
ATOM 737 O O . GLN A 1 99 ? 7.076 -5.296 -5.390 1.00 98.12 99 GLN A O 1
ATOM 742 N N . MET A 1 100 ? 6.879 -4.385 -3.342 1.00 98.19 100 MET A N 1
ATOM 743 C CA . MET A 1 100 ? 8.195 -3.734 -3.364 1.00 98.19 100 MET A CA 1
ATOM 744 C C . MET A 1 100 ? 9.331 -4.754 -3.516 1.00 98.19 100 MET A C 1
ATOM 746 O O . MET A 1 100 ? 10.263 -4.525 -4.292 1.00 98.19 100 MET A O 1
ATOM 750 N N . GLN A 1 101 ? 9.228 -5.896 -2.830 1.00 98.12 101 GLN A N 1
ATOM 751 C CA . GLN A 1 101 ? 10.180 -6.996 -2.959 1.00 98.12 101 GLN A CA 1
ATOM 752 C C . GLN A 1 101 ? 10.160 -7.584 -4.374 1.00 98.12 101 GLN A C 1
ATOM 754 O O . GLN A 1 101 ? 11.201 -7.678 -5.011 1.00 98.12 101 GLN A O 1
ATOM 759 N N . ALA A 1 102 ? 8.980 -7.884 -4.920 1.00 98.00 102 ALA A N 1
ATOM 760 C CA . ALA A 1 102 ? 8.852 -8.422 -6.273 1.00 98.00 102 ALA A CA 1
ATOM 761 C C . ALA A 1 102 ? 9.380 -7.456 -7.350 1.00 98.00 102 ALA A C 1
ATOM 763 O O . ALA A 1 102 ? 9.931 -7.892 -8.360 1.00 98.00 102 ALA A O 1
ATOM 764 N N . LEU A 1 103 ? 9.234 -6.143 -7.143 1.00 97.44 103 LEU A N 1
ATOM 765 C CA . LEU A 1 103 ? 9.833 -5.129 -8.013 1.00 97.44 103 LEU A CA 1
ATOM 766 C C . LEU A 1 103 ? 11.365 -5.149 -7.932 1.00 97.44 103 LEU A C 1
ATOM 768 O O . LEU A 1 103 ? 12.027 -5.082 -8.963 1.00 97.44 103 LEU A O 1
ATOM 772 N N . THR A 1 104 ? 11.916 -5.284 -6.726 1.00 96.56 104 THR A N 1
ATOM 773 C CA . THR A 1 104 ? 13.368 -5.360 -6.488 1.00 96.56 104 THR A CA 1
ATOM 774 C C . THR A 1 104 ? 13.971 -6.635 -7.082 1.00 96.56 104 THR A C 1
ATOM 776 O O . THR A 1 104 ? 15.009 -6.584 -7.735 1.00 96.56 104 THR A O 1
ATOM 779 N N . ASP A 1 105 ? 13.278 -7.764 -6.934 1.00 97.44 105 ASP A N 1
ATOM 780 C CA . ASP A 1 105 ? 13.725 -9.079 -7.404 1.00 97.44 105 ASP A CA 1
ATOM 781 C C . ASP A 1 105 ? 13.439 -9.316 -8.893 1.00 97.44 105 ASP A C 1
ATOM 783 O O . ASP A 1 105 ? 13.712 -10.395 -9.417 1.00 97.44 105 ASP A O 1
ATOM 787 N N . ARG A 1 106 ? 12.851 -8.332 -9.586 1.00 96.75 106 ARG A N 1
ATOM 788 C CA . ARG A 1 106 ? 12.379 -8.444 -10.975 1.00 96.75 106 ARG A CA 1
ATOM 789 C C . ARG A 1 106 ? 11.401 -9.601 -11.220 1.00 96.75 106 ARG A C 1
ATOM 791 O O . ARG A 1 106 ? 11.311 -10.148 -12.317 1.00 96.75 106 ARG A O 1
ATOM 798 N N . THR A 1 107 ? 10.623 -9.949 -10.201 1.00 97.25 107 THR A N 1
ATOM 799 C CA . THR A 1 107 ? 9.590 -10.997 -10.236 1.00 97.25 107 THR A CA 1
ATOM 800 C C . THR A 1 107 ? 8.171 -10.431 -10.208 1.00 97.25 107 THR A C 1
ATOM 802 O O . THR A 1 107 ? 7.200 -11.185 -10.119 1.00 97.25 107 THR A O 1
ATOM 805 N N . TYR A 1 108 ? 8.018 -9.103 -10.285 1.00 96.38 108 TYR A N 1
ATOM 806 C CA . TYR A 1 108 ? 6.711 -8.453 -10.299 1.00 96.38 108 TYR A CA 1
ATOM 807 C C . TYR A 1 108 ? 5.829 -8.975 -11.440 1.00 96.38 108 TYR A C 1
ATOM 809 O O . TYR A 1 108 ? 6.227 -9.021 -12.603 1.00 96.38 108 TYR A O 1
ATOM 817 N N . THR A 1 109 ? 4.591 -9.328 -11.095 1.00 94.31 109 THR A N 1
ATOM 818 C CA . THR A 1 109 ? 3.556 -9.754 -12.041 1.00 94.31 109 THR A CA 1
ATOM 819 C C . THR A 1 109 ? 2.272 -8.976 -11.793 1.00 94.31 109 THR A C 1
ATOM 821 O O . THR A 1 109 ? 2.069 -8.414 -10.715 1.00 94.31 109 THR A O 1
ATOM 824 N N . ARG A 1 110 ? 1.348 -9.007 -12.761 1.00 91.62 110 ARG A N 1
ATOM 825 C CA . ARG A 1 110 ? 0.011 -8.418 -12.597 1.00 91.62 110 ARG A CA 1
ATOM 826 C C . ARG A 1 110 ? -0.693 -8.921 -11.329 1.00 91.62 110 ARG A C 1
ATOM 828 O O . ARG A 1 110 ? -1.266 -8.116 -10.608 1.00 91.62 110 ARG A O 1
ATOM 835 N N . LYS A 1 111 ? -0.573 -10.214 -11.017 1.00 94.25 111 LYS A N 1
ATOM 836 C CA . LYS A 1 111 ? -1.192 -10.833 -9.835 1.00 94.25 111 LYS A CA 1
ATOM 837 C C . LYS A 1 111 ? -0.707 -10.222 -8.512 1.00 94.25 111 LYS A C 1
ATOM 839 O O . LYS A 1 111 ? -1.474 -10.124 -7.556 1.00 94.25 111 LYS A O 1
ATOM 844 N N . VAL A 1 112 ? 0.558 -9.796 -8.451 1.00 95.25 112 VAL A N 1
ATOM 845 C CA . VAL A 1 112 ? 1.101 -9.094 -7.275 1.00 95.25 112 VAL A CA 1
ATOM 846 C C . VAL A 1 112 ? 0.423 -7.732 -7.116 1.00 95.25 112 VAL A C 1
ATOM 848 O O . VAL A 1 112 ? 0.014 -7.390 -6.012 1.00 95.25 112 VAL A O 1
ATOM 851 N N . GLY A 1 113 ? 0.236 -6.993 -8.215 1.00 94.31 113 GLY A N 1
ATOM 852 C CA . GLY A 1 113 ? -0.531 -5.743 -8.215 1.00 94.31 113 GLY A CA 1
ATOM 853 C C . GLY A 1 113 ? -1.986 -5.939 -7.779 1.00 94.31 113 GLY A C 1
ATOM 854 O O . GLY A 1 113 ? -2.439 -5.264 -6.864 1.00 94.31 113 GLY A O 1
ATOM 855 N N . GLU A 1 114 ? -2.677 -6.932 -8.344 1.00 95.94 114 GLU A N 1
ATOM 856 C CA . GLU A 1 114 ? -4.075 -7.252 -8.003 1.00 95.94 114 GLU A CA 1
ATOM 857 C C . GLU A 1 114 ? -4.258 -7.593 -6.514 1.00 95.94 114 GLU A C 1
ATOM 859 O O . GLU A 1 114 ? -5.269 -7.239 -5.912 1.00 95.94 114 GLU A O 1
ATOM 864 N N . THR A 1 115 ? -3.267 -8.242 -5.893 1.00 96.75 115 THR A N 1
ATOM 865 C CA . THR A 1 115 ? -3.283 -8.525 -4.446 1.00 96.75 115 THR A CA 1
ATOM 866 C C . THR A 1 115 ? -3.247 -7.239 -3.616 1.00 96.75 115 THR A C 1
ATOM 868 O O . THR A 1 115 ? -3.954 -7.128 -2.614 1.00 96.75 115 THR A O 1
ATOM 871 N N . VAL A 1 116 ? -2.440 -6.257 -4.031 1.00 97.56 116 VAL A N 1
ATOM 872 C CA . VAL A 1 116 ? -2.363 -4.949 -3.365 1.00 97.56 116 VAL A CA 1
ATOM 873 C C . VAL A 1 116 ? -3.660 -4.173 -3.550 1.00 97.56 116 VAL A C 1
ATOM 875 O O . VAL A 1 116 ? -4.162 -3.616 -2.576 1.00 97.56 116 VAL A O 1
ATOM 878 N N . ASP A 1 117 ? -4.221 -4.174 -4.760 1.00 96.50 117 ASP A N 1
ATOM 879 C CA . ASP A 1 117 ? -5.483 -3.493 -5.066 1.00 96.50 117 ASP A CA 1
ATOM 880 C C . ASP A 1 117 ? -6.637 -4.063 -4.228 1.00 96.50 117 ASP A C 1
ATOM 882 O O . ASP A 1 117 ? -7.377 -3.307 -3.604 1.00 96.50 117 ASP A O 1
ATOM 886 N N . ALA A 1 118 ? -6.739 -5.390 -4.113 1.00 97.25 118 ALA A N 1
ATOM 887 C CA . ALA A 1 118 ? -7.757 -6.032 -3.283 1.00 97.25 118 ALA A CA 1
ATOM 888 C C . ALA A 1 118 ? -7.604 -5.690 -1.788 1.00 97.25 118 ALA A C 1
ATOM 890 O O . ALA A 1 118 ? -8.590 -5.408 -1.105 1.00 97.25 118 ALA A O 1
ATOM 891 N N . ALA A 1 119 ? -6.371 -5.682 -1.265 1.00 98.00 119 ALA A N 1
ATOM 892 C CA . ALA A 1 119 ? -6.114 -5.305 0.126 1.00 98.00 119 ALA A CA 1
ATOM 893 C C . ALA A 1 119 ? -6.431 -3.821 0.388 1.00 98.00 119 ALA A C 1
ATOM 895 O O . ALA A 1 119 ? -7.001 -3.482 1.427 1.00 98.00 119 ALA A O 1
ATOM 896 N N . LEU A 1 120 ? -6.101 -2.952 -0.572 1.00 97.06 120 LEU A N 1
ATOM 897 C CA . LEU A 1 120 ? -6.421 -1.527 -0.557 1.00 97.06 120 LEU A CA 1
ATOM 898 C C . LEU A 1 120 ? -7.935 -1.289 -0.541 1.00 97.06 120 LEU A C 1
ATOM 900 O O . LEU A 1 120 ? -8.425 -0.517 0.281 1.00 97.06 120 LEU A O 1
ATOM 904 N N . GLU A 1 121 ? -8.673 -1.935 -1.443 1.00 96.94 121 GLU A N 1
ATOM 905 C CA . GLU A 1 121 ? -10.130 -1.819 -1.533 1.00 96.94 121 GLU A CA 1
ATOM 906 C C . GLU A 1 121 ? -10.803 -2.270 -0.233 1.00 96.94 121 GLU A C 1
ATOM 908 O O . GLU A 1 121 ? -11.631 -1.536 0.306 1.00 96.94 121 GLU A O 1
ATOM 913 N N . ASN A 1 122 ? -10.387 -3.412 0.321 1.00 97.19 122 ASN A N 1
ATOM 914 C CA . ASN A 1 122 ? -10.916 -3.917 1.585 1.00 97.19 122 ASN A CA 1
ATOM 915 C C . ASN A 1 122 ? -10.650 -2.956 2.759 1.00 97.19 122 ASN A C 1
ATOM 917 O O . ASN A 1 122 ? -11.553 -2.670 3.543 1.00 97.19 122 ASN A O 1
ATOM 921 N N . LEU A 1 123 ? -9.431 -2.415 2.875 1.00 97.81 123 LEU A N 1
ATOM 922 C CA . LEU A 1 123 ? -9.106 -1.441 3.921 1.00 97.81 123 LEU A CA 1
ATOM 923 C C . LEU A 1 123 ? -9.894 -0.132 3.753 1.00 97.81 123 LEU A C 1
ATOM 925 O O . LEU A 1 123 ? -10.398 0.415 4.730 1.00 97.81 123 LEU A O 1
ATOM 929 N N . ASN A 1 124 ? -10.034 0.364 2.521 1.00 96.50 124 ASN A N 1
ATOM 930 C CA . ASN A 1 124 ? -10.831 1.559 2.245 1.00 96.50 124 ASN A CA 1
ATOM 931 C C . ASN A 1 124 ? -12.304 1.352 2.607 1.00 96.50 124 ASN A C 1
ATOM 933 O O . ASN A 1 124 ? -12.893 2.240 3.216 1.00 96.50 124 ASN A O 1
ATOM 937 N N . GLN A 1 125 ? -12.872 0.191 2.276 1.00 96.31 125 GLN A N 1
ATOM 938 C CA . GLN A 1 125 ? -14.251 -0.146 2.616 1.00 96.31 125 GLN A CA 1
ATOM 939 C C . GLN A 1 125 ? -14.475 -0.131 4.131 1.00 96.31 125 GLN A C 1
ATOM 941 O O . GLN A 1 125 ? -15.430 0.485 4.586 1.00 96.31 125 GLN A O 1
ATOM 946 N N . LEU A 1 126 ? -13.598 -0.770 4.912 1.00 96.81 126 LEU A N 1
ATOM 947 C CA . LEU A 1 126 ? -13.727 -0.813 6.375 1.00 96.81 126 LEU A CA 1
ATOM 948 C C . LEU A 1 126 ? -13.533 0.553 7.045 1.00 96.81 126 LEU A C 1
ATOM 950 O O . LEU A 1 126 ? -14.016 0.767 8.150 1.00 96.81 126 LEU A O 1
ATOM 954 N N . CYS A 1 127 ? -12.830 1.473 6.385 1.00 95.69 127 CYS A N 1
ATOM 955 C CA . CYS A 1 127 ? -12.630 2.836 6.869 1.00 95.69 127 CYS A CA 1
ATOM 956 C C . CYS A 1 127 ? -13.620 3.85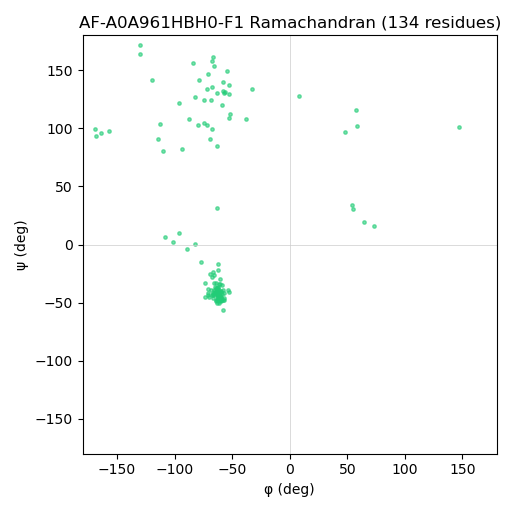8 6.290 1.00 95.69 127 CYS A C 1
ATOM 958 O O . CYS A 1 127 ? -13.398 5.056 6.463 1.00 95.69 127 CYS A O 1
ATOM 960 N N . ASP A 1 128 ? -14.670 3.415 5.588 1.00 94.44 128 ASP A N 1
ATOM 961 C CA . ASP A 1 128 ? -15.664 4.269 4.918 1.00 94.44 128 ASP A CA 1
ATOM 962 C C . ASP A 1 128 ? -15.051 5.301 3.955 1.00 94.44 128 ASP A C 1
ATOM 964 O O . ASP A 1 128 ? -15.537 6.419 3.762 1.00 94.44 128 ASP A O 1
ATOM 968 N N . ILE A 1 129 ? -13.957 4.915 3.305 1.00 89.12 129 ILE A N 1
ATOM 969 C CA . ILE A 1 129 ? -13.262 5.749 2.337 1.00 89.12 129 ILE A CA 1
ATOM 970 C C . ILE A 1 129 ? -13.757 5.354 0.949 1.00 89.12 129 ILE A C 1
ATOM 972 O O . ILE A 1 129 ? -13.585 4.199 0.550 1.00 89.12 129 ILE A O 1
ATOM 976 N N . PRO A 1 130 ? -14.325 6.290 0.166 1.00 75.94 130 PRO A N 1
ATOM 977 C CA . PRO A 1 130 ? -14.800 5.969 -1.167 1.00 75.94 130 PRO A CA 1
ATOM 978 C C . PRO A 1 130 ? -13.643 5.430 -2.011 1.00 75.94 130 PRO A C 1
ATOM 980 O O . PRO A 1 130 ? -12.637 6.112 -2.228 1.00 75.94 130 PRO A O 1
ATOM 983 N N . GLY A 1 131 ? -13.800 4.193 -2.489 1.00 63.16 131 GLY A N 1
ATOM 984 C CA . GLY A 1 131 ? -12.898 3.613 -3.472 1.00 63.16 131 GLY A CA 1
ATOM 985 C C . GLY A 1 131 ? -12.880 4.487 -4.722 1.00 63.16 131 GLY A C 1
ATOM 986 O O . GLY A 1 131 ? -13.921 4.999 -5.151 1.00 63.16 131 GLY A O 1
ATOM 987 N N . GLU A 1 132 ? -11.701 4.670 -5.315 1.00 56.72 132 GLU A N 1
ATOM 988 C CA . GLU A 1 132 ? -11.570 5.238 -6.654 1.00 56.72 132 GLU A CA 1
ATOM 989 C C . GLU A 1 132 ? -12.253 4.281 -7.635 1.00 56.72 132 GLU A C 1
ATOM 991 O O . GLU A 1 132 ? -11.625 3.408 -8.228 1.00 56.72 132 GLU A O 1
ATOM 996 N N . ARG A 1 133 ? -13.578 4.420 -7.792 1.00 45.41 133 ARG A N 1
ATOM 997 C CA . ARG A 1 133 ? -14.307 3.815 -8.902 1.00 45.41 133 ARG A CA 1
ATOM 998 C C . ARG A 1 133 ? -13.582 4.259 -10.163 1.00 45.41 133 ARG A C 1
ATOM 1000 O O . ARG A 1 133 ? -13.645 5.440 -10.510 1.00 45.41 133 ARG A O 1
ATOM 1007 N N . ARG A 1 134 ? -12.881 3.314 -10.803 1.00 43.31 134 ARG A N 1
ATOM 1008 C CA . ARG A 1 134 ? -12.319 3.443 -12.150 1.00 43.31 134 ARG A CA 1
ATOM 1009 C C . ARG A 1 134 ? -13.329 4.214 -12.994 1.00 43.31 134 ARG A C 1
ATOM 1011 O O . ARG A 1 134 ? -14.400 3.687 -13.298 1.00 43.31 134 ARG A O 1
ATOM 1018 N N . ARG A 1 135 ? -13.017 5.471 -13.325 1.00 34.62 135 ARG A N 1
ATOM 1019 C CA . ARG A 1 135 ? -13.678 6.124 -14.449 1.00 34.62 135 ARG A CA 1
ATOM 1020 C C . ARG A 1 135 ? -13.187 5.371 -15.678 1.00 34.62 135 ARG A C 1
ATOM 1022 O O . ARG A 1 135 ? -12.028 5.505 -16.059 1.00 34.62 135 ARG A O 1
ATOM 1029 N N . ILE A 1 136 ? -14.050 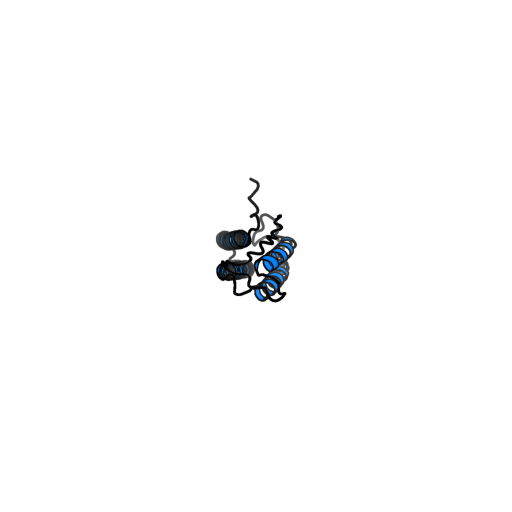4.466 -16.126 1.00 38.53 136 ILE A N 1
ATOM 1030 C CA . ILE A 1 136 ? -14.100 3.906 -17.478 1.00 38.53 136 ILE A CA 1
ATOM 1031 C C . ILE A 1 136 ? -13.932 5.014 -18.513 1.00 38.53 136 ILE A C 1
ATOM 1033 O O . ILE A 1 136 ? -14.496 6.109 -18.279 1.00 38.53 136 ILE A O 1
#